Protein AF-A0A963WC33-F1 (afdb_monomer_lite)

Sequence (64 aa):
AVAGDIGAHAVKIGMLHSEAVVRTVAEAIDRHRLPHVVLDPVMVSATGAQLIEPPAVQALVAEL

Structure (mmCIF, N/CA/C/O backbone):
data_AF-A0A963WC33-F1
#
_entry.id   AF-A0A963WC33-F1
#
loop_
_atom_site.group_PDB
_atom_site.id
_atom_site.type_symbol
_atom_site.label_atom_id
_atom_site.label_alt_id
_atom_site.label_comp_id
_atom_site.label_asym_id
_atom_site.label_entity_id
_atom_site.label_seq_id
_atom_site.pdbx_PDB_ins_code
_atom_site.Cartn_x
_atom_site.Cartn_y
_atom_site.Cartn_z
_atom_site.occupancy
_atom_site.B_iso_or_equiv
_atom_site.auth_seq_id
_atom_site.auth_comp_id
_atom_site.auth_asym_id
_atom_site.auth_atom_id
_atom_site.pdbx_PDB_model_num
ATOM 1 N N . ALA A 1 1 ? 16.299 4.495 -4.242 1.00 67.00 1 ALA A N 1
ATOM 2 C CA . ALA A 1 1 ? 17.460 4.100 -3.423 1.00 67.00 1 ALA A CA 1
ATOM 3 C C . ALA A 1 1 ? 17.421 2.615 -3.050 1.00 67.00 1 ALA A C 1
ATOM 5 O O . ALA A 1 1 ? 18.395 1.962 -3.340 1.00 67.00 1 ALA A O 1
ATOM 6 N N . VAL A 1 2 ? 16.328 2.041 -2.517 1.00 85.69 2 VAL A N 1
ATOM 7 C CA . VAL A 1 2 ? 16.279 0.589 -2.188 1.00 85.69 2 VAL A CA 1
ATOM 8 C C . VAL A 1 2 ? 15.879 -0.288 -3.382 1.00 85.69 2 VAL A C 1
ATOM 10 O O . VAL A 1 2 ? 16.643 -1.150 -3.798 1.00 85.69 2 VAL A O 1
ATOM 13 N N . ALA A 1 3 ? 14.713 -0.038 -3.989 1.00 88.62 3 ALA A N 1
ATOM 14 C CA . ALA A 1 3 ? 14.191 -0.886 -5.070 1.00 88.62 3 ALA A CA 1
ATOM 15 C C . ALA A 1 3 ? 15.096 -0.948 -6.315 1.00 88.62 3 ALA A C 1
ATOM 17 O O . ALA A 1 3 ? 15.136 -1.968 -6.986 1.00 88.62 3 ALA A O 1
ATOM 18 N N . GLY A 1 4 ? 15.835 0.124 -6.616 1.00 87.06 4 GLY A N 1
ATOM 19 C CA . GLY A 1 4 ? 16.773 0.151 -7.746 1.00 87.06 4 GLY A CA 1
ATOM 20 C C . GLY A 1 4 ? 18.158 -0.434 -7.450 1.00 87.06 4 GLY A C 1
ATOM 21 O O . GLY A 1 4 ? 18.912 -0.642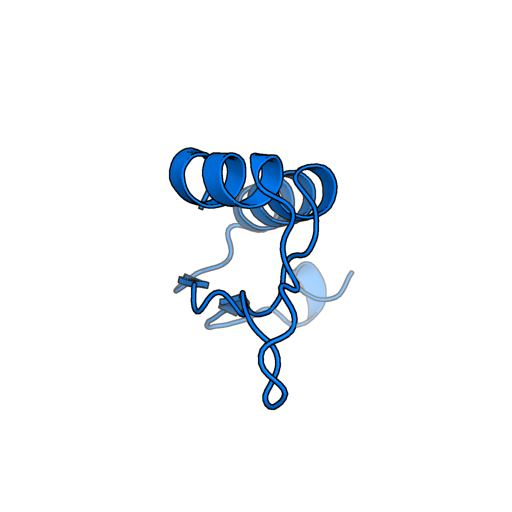 -8.388 1.00 87.06 4 GLY A O 1
ATOM 22 N N . ASP A 1 5 ? 18.493 -0.661 -6.178 1.00 92.44 5 ASP A N 1
ATOM 23 C CA . ASP A 1 5 ? 19.811 -1.154 -5.747 1.00 92.44 5 ASP A CA 1
ATOM 24 C C . ASP A 1 5 ? 19.740 -2.639 -5.360 1.00 92.44 5 ASP A C 1
ATOM 26 O O . ASP A 1 5 ? 20.513 -3.464 -5.832 1.00 92.44 5 ASP A O 1
ATOM 30 N N . ILE A 1 6 ? 18.729 -3.001 -4.565 1.00 92.56 6 ILE A N 1
ATOM 31 C CA . ILE A 1 6 ? 18.528 -4.364 -4.052 1.00 92.56 6 ILE A CA 1
ATOM 32 C C . ILE A 1 6 ? 17.515 -5.145 -4.905 1.00 92.56 6 ILE A C 1
ATOM 34 O O . ILE A 1 6 ? 17.605 -6.367 -5.020 1.00 92.56 6 ILE A O 1
ATOM 38 N N . GLY A 1 7 ? 16.553 -4.452 -5.520 1.00 89.81 7 GLY A N 1
ATOM 39 C CA . GLY A 1 7 ? 15.424 -5.085 -6.201 1.00 89.81 7 GLY A CA 1
ATOM 40 C C . GLY A 1 7 ? 14.367 -5.639 -5.240 1.00 89.81 7 GLY A C 1
ATOM 41 O O . GLY A 1 7 ? 14.533 -5.662 -4.020 1.00 89.81 7 GLY A O 1
ATOM 42 N N . ALA A 1 8 ? 13.246 -6.079 -5.805 1.00 93.50 8 ALA A N 1
ATOM 43 C CA . ALA A 1 8 ? 12.213 -6.831 -5.102 1.00 93.50 8 ALA A CA 1
ATOM 44 C C . ALA A 1 8 ? 11.548 -7.798 -6.085 1.00 93.50 8 ALA A C 1
ATOM 46 O O . ALA A 1 8 ? 11.139 -7.391 -7.170 1.00 93.50 8 ALA A O 1
ATOM 47 N N . HIS A 1 9 ? 11.438 -9.074 -5.711 1.00 95.00 9 HIS A N 1
ATOM 48 C CA . HIS A 1 9 ? 10.764 -10.075 -6.544 1.00 95.00 9 HIS A CA 1
ATOM 49 C C . HIS A 1 9 ? 9.238 -10.018 -6.419 1.00 95.00 9 HIS A C 1
ATOM 51 O O . HIS A 1 9 ? 8.544 -10.496 -7.302 1.00 95.00 9 HIS A O 1
ATOM 57 N N . ALA A 1 10 ? 8.716 -9.468 -5.326 1.00 96.50 10 ALA A N 1
ATOM 58 C CA . ALA A 1 10 ? 7.291 -9.269 -5.098 1.00 96.50 10 ALA A CA 1
ATOM 59 C C . ALA A 1 10 ? 7.092 -8.117 -4.114 1.00 96.50 10 ALA A C 1
ATOM 61 O O . ALA A 1 10 ? 7.988 -7.814 -3.317 1.00 96.50 10 ALA A O 1
ATOM 62 N N . VAL A 1 11 ? 5.911 -7.504 -4.141 1.00 96.50 11 VAL A N 1
ATOM 63 C CA . VAL A 1 11 ? 5.554 -6.405 -3.238 1.00 96.50 11 VAL A CA 1
ATOM 64 C C . VAL A 1 11 ? 4.199 -6.677 -2.613 1.00 96.50 11 VAL A C 1
ATOM 66 O O . VAL A 1 11 ? 3.232 -6.973 -3.304 1.00 96.50 11 VAL A O 1
ATOM 69 N N . LYS A 1 12 ? 4.119 -6.535 -1.293 1.00 97.56 12 LYS A N 1
ATOM 70 C CA . LYS A 1 12 ? 2.873 -6.585 -0.533 1.00 97.56 12 LYS A CA 1
ATOM 71 C C . LYS A 1 12 ? 2.530 -5.180 -0.065 1.00 97.56 12 LYS A C 1
ATOM 73 O O . LYS A 1 12 ? 3.323 -4.553 0.634 1.00 97.56 12 LYS A O 1
ATOM 78 N N . ILE A 1 13 ? 1.333 -4.720 -0.396 1.00 97.81 13 ILE A N 1
ATOM 79 C CA . ILE A 1 13 ? 0.801 -3.437 0.057 1.00 97.81 13 ILE A CA 1
ATOM 80 C C . ILE A 1 13 ? -0.169 -3.706 1.201 1.00 97.81 13 ILE A C 1
ATOM 82 O O . ILE A 1 13 ? -1.071 -4.535 1.074 1.00 97.81 13 ILE A O 1
ATOM 86 N N . GLY A 1 14 ? 0.082 -3.066 2.342 1.00 96.44 14 GLY A N 1
ATOM 87 C CA . GLY A 1 14 ? -0.724 -3.166 3.559 1.00 96.44 14 GLY A CA 1
ATOM 88 C C . GLY A 1 14 ? -1.593 -1.930 3.785 1.00 96.44 14 GLY A C 1
ATOM 89 O O . GLY A 1 14 ? -2.348 -1.512 2.915 1.00 96.44 14 GLY A O 1
ATOM 90 N N . MET A 1 15 ? -1.488 -1.351 4.981 1.00 96.19 15 MET A N 1
ATOM 91 C CA . MET A 1 15 ? -2.237 -0.157 5.376 1.00 96.19 15 MET A CA 1
ATOM 92 C C . MET A 1 15 ? -1.846 1.064 4.537 1.00 96.19 15 MET A C 1
ATOM 94 O O . MET A 1 15 ? -0.680 1.450 4.529 1.00 96.19 15 MET A O 1
ATOM 98 N N . LEU A 1 16 ? -2.833 1.707 3.909 1.00 97.00 16 LEU A N 1
ATOM 99 C CA . LEU A 1 16 ? -2.702 3.005 3.244 1.00 97.00 16 LEU A CA 1
ATOM 100 C C . LEU A 1 16 ? -3.839 3.901 3.744 1.00 97.00 16 LEU A C 1
ATOM 102 O O . LEU A 1 16 ? -5.001 3.645 3.449 1.00 97.00 16 LEU A O 1
ATOM 106 N N . HIS A 1 17 ? -3.518 4.903 4.563 1.00 94.50 17 HIS A N 1
ATOM 107 C CA . HIS A 1 17 ? -4.532 5.620 5.346 1.00 94.50 17 HIS A CA 1
ATOM 108 C C . HIS A 1 17 ? -5.253 6.742 4.574 1.00 94.50 17 HIS A C 1
ATOM 110 O O . HIS A 1 17 ? -6.409 7.029 4.876 1.00 94.50 17 HIS A O 1
ATOM 116 N N . SER A 1 18 ? -4.591 7.376 3.597 1.00 98.00 18 SER A N 1
ATOM 117 C CA . SER A 1 18 ? -5.101 8.537 2.849 1.00 98.00 18 SER A CA 1
ATOM 118 C C . SER A 1 18 ? -4.901 8.395 1.340 1.00 98.00 18 SER A C 1
ATOM 120 O O . SER A 1 18 ? -4.025 7.661 0.878 1.00 98.00 18 SER A O 1
ATOM 122 N N . GLU A 1 19 ? -5.685 9.146 0.562 1.00 98.25 19 GLU A N 1
ATOM 123 C CA . GLU A 1 19 ? -5.591 9.169 -0.905 1.00 98.25 19 GLU A CA 1
ATOM 124 C C . GLU A 1 19 ? -4.183 9.549 -1.387 1.00 98.25 19 GLU A C 1
ATOM 126 O O . GLU A 1 19 ? -3.649 8.926 -2.303 1.00 98.25 19 GLU A O 1
ATOM 131 N N . ALA A 1 20 ? -3.546 10.531 -0.743 1.00 98.38 20 ALA A N 1
ATOM 132 C CA . ALA A 1 20 ? -2.206 10.976 -1.120 1.00 98.38 20 ALA A CA 1
ATOM 133 C C . ALA A 1 20 ? -1.166 9.850 -0.999 1.00 98.38 20 ALA A C 1
ATOM 135 O O . ALA A 1 20 ? -0.291 9.708 -1.856 1.00 98.38 20 ALA A O 1
ATOM 136 N N . VAL A 1 21 ? -1.278 9.021 0.044 1.00 98.00 21 VAL A N 1
ATOM 137 C CA . VAL A 1 21 ? -0.390 7.870 0.241 1.00 98.00 21 VAL A CA 1
ATOM 138 C C . VAL A 1 21 ? -0.653 6.801 -0.817 1.00 98.00 21 VAL A C 1
ATOM 140 O O . VAL A 1 21 ? 0.304 6.271 -1.375 1.00 98.00 21 VAL A O 1
ATOM 143 N N . VAL A 1 22 ? -1.920 6.533 -1.150 1.00 98.50 22 VAL A N 1
ATOM 144 C CA . VAL A 1 22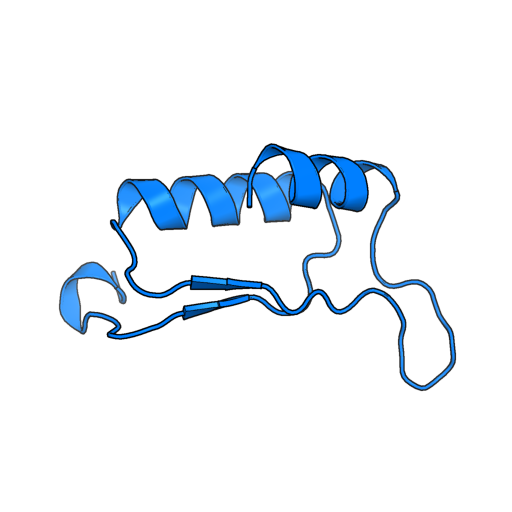 ? -2.281 5.590 -2.222 1.00 98.50 22 VAL A CA 1
ATOM 145 C C . VAL A 1 22 ? -1.662 6.004 -3.555 1.00 98.50 22 VAL A C 1
ATOM 147 O O . VAL A 1 22 ? -0.948 5.208 -4.160 1.00 98.50 22 VAL A O 1
ATOM 150 N N . ARG A 1 23 ? -1.846 7.264 -3.968 1.00 98.56 23 ARG A N 1
ATOM 151 C CA . ARG A 1 23 ? -1.280 7.788 -5.222 1.00 98.56 23 ARG 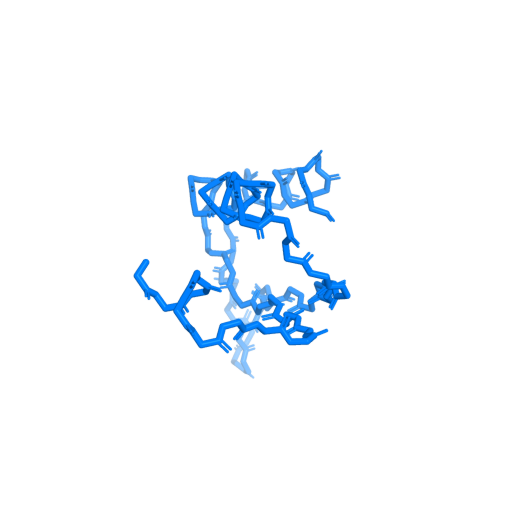A CA 1
ATOM 152 C C . ARG A 1 23 ? 0.244 7.721 -5.237 1.00 98.56 23 ARG A C 1
ATOM 154 O O . ARG A 1 23 ? 0.832 7.280 -6.215 1.00 98.56 23 ARG A O 1
ATOM 161 N N . THR A 1 24 ? 0.885 8.076 -4.123 1.00 98.06 24 THR A N 1
ATOM 162 C CA . THR A 1 24 ? 2.350 7.994 -3.999 1.00 98.06 24 THR A CA 1
ATOM 163 C C . THR A 1 24 ? 2.851 6.556 -4.166 1.00 98.06 24 THR A C 1
ATOM 165 O O . THR A 1 24 ? 3.888 6.326 -4.790 1.00 98.06 24 THR A O 1
ATOM 168 N N . VAL A 1 25 ? 2.132 5.577 -3.608 1.00 97.81 25 VAL A N 1
ATOM 169 C CA . VAL A 1 25 ? 2.475 4.157 -3.755 1.00 97.81 25 VAL A CA 1
ATOM 170 C C . VAL A 1 25 ? 2.251 3.678 -5.189 1.00 97.81 25 VAL A C 1
ATOM 172 O O . VAL A 1 25 ? 3.145 3.026 -5.726 1.00 97.81 25 VAL A O 1
ATOM 175 N N . ALA A 1 26 ? 1.133 4.040 -5.823 1.00 98.19 26 ALA A N 1
ATOM 176 C CA . ALA A 1 26 ? 0.857 3.719 -7.226 1.00 98.19 26 ALA A CA 1
ATOM 177 C C . ALA A 1 26 ? 1.961 4.257 -8.154 1.00 98.19 26 ALA A C 1
ATOM 179 O O . ALA A 1 26 ? 2.598 3.498 -8.884 1.00 98.19 26 ALA A O 1
ATOM 180 N N . GLU A 1 27 ? 2.311 5.540 -8.014 1.00 98.12 27 GLU A N 1
ATOM 181 C CA . GLU A 1 27 ? 3.405 6.156 -8.772 1.00 98.12 27 GLU A CA 1
ATOM 182 C C . GLU A 1 27 ? 4.749 5.447 -8.555 1.00 98.12 27 GLU A C 1
ATOM 184 O O . GLU A 1 27 ? 5.565 5.347 -9.475 1.00 98.12 27 GLU A O 1
ATOM 189 N N . ALA A 1 28 ? 5.022 4.976 -7.335 1.00 96.25 28 ALA A N 1
ATOM 190 C CA . ALA A 1 28 ? 6.256 4.265 -7.026 1.00 96.25 28 ALA A CA 1
ATOM 191 C C . ALA A 1 28 ? 6.303 2.876 -7.681 1.00 96.25 28 ALA A C 1
ATOM 193 O O . ALA A 1 28 ? 7.371 2.474 -8.153 1.00 96.25 28 ALA A O 1
ATOM 194 N N . ILE A 1 29 ? 5.175 2.161 -7.733 1.00 96.69 29 ILE A N 1
ATOM 195 C CA . ILE A 1 29 ? 5.057 0.866 -8.419 1.00 96.69 29 ILE A CA 1
ATOM 196 C C . ILE A 1 29 ? 5.391 1.031 -9.898 1.00 96.69 29 ILE A C 1
ATOM 198 O O . ILE A 1 29 ? 6.251 0.305 -10.403 1.00 96.69 29 ILE A O 1
ATOM 202 N N . ASP A 1 30 ? 4.809 2.036 -10.552 1.00 96.50 30 ASP A N 1
ATOM 203 C CA . ASP A 1 30 ? 5.050 2.322 -11.966 1.00 96.50 30 ASP A CA 1
ATOM 204 C C . ASP A 1 30 ? 6.489 2.766 -12.225 1.00 96.50 30 ASP A C 1
ATOM 206 O O . ASP A 1 30 ? 7.191 2.214 -13.080 1.00 96.50 30 ASP A O 1
ATOM 210 N N . ARG A 1 31 ? 6.973 3.739 -11.442 1.00 95.69 31 ARG A N 1
ATOM 211 C CA . ARG A 1 31 ? 8.328 4.295 -11.570 1.00 95.69 31 ARG A CA 1
ATOM 212 C C . ARG A 1 31 ? 9.402 3.224 -11.431 1.00 95.69 31 ARG A C 1
ATOM 214 O O . ARG A 1 31 ? 10.422 3.290 -12.117 1.00 95.69 31 ARG A O 1
ATOM 221 N N . HIS A 1 32 ? 9.201 2.269 -10.526 1.00 94.94 32 HIS A N 1
ATOM 222 C CA . HIS A 1 32 ? 10.168 1.211 -10.246 1.00 94.94 32 HIS A CA 1
ATOM 223 C C . HIS A 1 32 ? 9.854 -0.112 -10.949 1.00 94.94 32 HIS A C 1
ATOM 225 O O . HIS A 1 32 ? 10.649 -1.042 -10.824 1.00 94.94 32 HIS A O 1
ATOM 231 N N . ARG A 1 33 ? 8.751 -0.190 -11.709 1.00 94.88 33 ARG A N 1
ATOM 232 C CA . ARG A 1 33 ? 8.278 -1.401 -12.400 1.00 94.88 33 ARG A CA 1
ATOM 233 C C . ARG A 1 33 ? 8.264 -2.620 -11.475 1.00 94.88 33 ARG A C 1
ATOM 235 O O . ARG A 1 33 ? 8.809 -3.672 -11.812 1.00 94.88 33 ARG A O 1
ATOM 242 N N . LEU A 1 34 ? 7.702 -2.449 -10.279 1.00 95.69 34 LEU A N 1
ATOM 243 C CA . LEU A 1 34 ? 7.734 -3.482 -9.244 1.00 95.69 34 LEU A CA 1
ATOM 244 C C . LEU A 1 34 ? 6.907 -4.705 -9.688 1.00 95.69 34 LEU A C 1
ATOM 246 O O . LEU A 1 34 ? 5.726 -4.550 -10.002 1.00 95.69 34 LEU A O 1
ATOM 250 N N . PRO A 1 35 ? 7.490 -5.917 -9.732 1.00 95.06 35 PRO A N 1
ATOM 251 C CA . PRO A 1 35 ? 6.775 -7.108 -10.172 1.00 95.06 35 PRO A CA 1
ATOM 252 C C . PRO A 1 35 ? 5.913 -7.695 -9.046 1.00 95.06 35 PRO A C 1
ATOM 254 O O . PRO A 1 35 ? 6.192 -7.500 -7.863 1.00 95.06 35 PRO A O 1
ATOM 257 N N . HIS A 1 36 ? 4.895 -8.471 -9.430 1.00 97.25 36 HIS A N 1
ATOM 258 C CA . HIS A 1 36 ? 4.097 -9.313 -8.527 1.00 97.25 36 HIS A CA 1
ATOM 259 C C . HIS A 1 36 ? 3.566 -8.563 -7.290 1.00 97.25 36 HIS A C 1
ATOM 261 O O . HIS A 1 36 ? 3.885 -8.895 -6.145 1.00 97.25 36 HIS A O 1
ATOM 267 N N . VAL A 1 37 ? 2.759 -7.529 -7.540 1.00 97.31 37 VAL A N 1
ATOM 268 C CA . VAL A 1 37 ? 2.143 -6.706 -6.496 1.00 97.31 37 VAL A CA 1
ATOM 269 C C . VAL A 1 37 ? 0.895 -7.394 -5.937 1.00 97.31 37 VAL A C 1
ATOM 271 O O . VAL A 1 37 ? 0.010 -7.799 -6.685 1.00 97.31 37 VAL A O 1
ATOM 274 N N . VAL A 1 38 ? 0.820 -7.505 -4.612 1.00 98.12 38 VAL A N 1
ATOM 275 C CA . VAL A 1 38 ? -0.337 -8.007 -3.866 1.00 98.12 38 VAL A CA 1
ATOM 276 C C . VAL A 1 38 ? -0.865 -6.893 -2.972 1.00 98.12 38 VAL A C 1
ATOM 278 O O . VAL A 1 38 ? -0.194 -6.475 -2.024 1.00 98.12 38 VAL A O 1
ATOM 281 N N . LEU A 1 39 ? -2.084 -6.439 -3.244 1.00 97.12 39 LEU A N 1
ATOM 282 C CA . LEU A 1 39 ? -2.821 -5.531 -2.374 1.00 97.12 39 LEU A CA 1
ATOM 283 C C . LEU A 1 39 ? -3.592 -6.342 -1.323 1.00 97.12 39 LEU A C 1
ATOM 285 O O . LEU A 1 39 ? -4.457 -7.140 -1.665 1.00 97.12 39 LEU A O 1
ATOM 289 N N . ASP A 1 40 ? -3.292 -6.134 -0.040 1.00 96.69 40 ASP A N 1
ATOM 290 C CA . ASP A 1 40 ? -4.140 -6.606 1.066 1.00 96.69 40 ASP A CA 1
ATOM 291 C C . ASP A 1 40 ? -4.383 -5.416 2.010 1.00 96.69 40 ASP A C 1
ATOM 293 O O . ASP A 1 40 ? -3.513 -5.078 2.827 1.00 96.69 40 ASP A O 1
ATOM 297 N N . PRO A 1 41 ? -5.494 -4.687 1.777 1.00 94.31 41 PRO A N 1
ATOM 298 C CA . PRO A 1 41 ? -5.726 -3.377 2.354 1.00 94.31 41 PRO A CA 1
ATOM 299 C C . PRO A 1 41 ? -6.156 -3.506 3.813 1.00 94.31 41 PRO A C 1
ATOM 301 O O . PRO A 1 41 ? -7.192 -4.086 4.142 1.00 94.31 41 PRO A O 1
ATOM 304 N N . VAL A 1 42 ? -5.384 -2.891 4.706 1.00 95.25 42 VAL A N 1
ATOM 305 C CA . VAL A 1 42 ? -5.746 -2.816 6.125 1.00 95.25 42 VAL A CA 1
ATOM 306 C C . VAL A 1 42 ? -6.671 -1.621 6.329 1.00 95.25 42 VAL A C 1
ATOM 308 O O . VAL A 1 42 ? -6.224 -0.477 6.333 1.00 95.25 42 VAL A O 1
ATOM 311 N N . MET A 1 43 ? -7.965 -1.897 6.487 1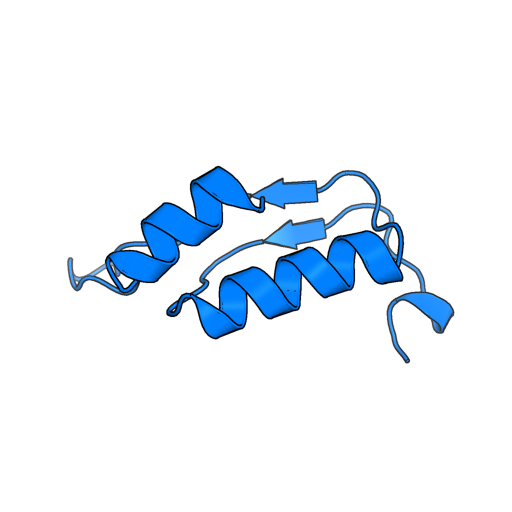.00 94.69 43 MET A N 1
ATOM 312 C CA . MET A 1 43 ? -9.007 -0.862 6.570 1.00 94.69 43 MET A CA 1
ATOM 313 C C . MET A 1 43 ? -9.571 -0.664 7.983 1.00 94.69 43 MET A C 1
ATOM 315 O O . MET A 1 43 ? -10.107 0.402 8.288 1.00 94.69 43 MET A O 1
ATOM 319 N N . VAL A 1 44 ? -9.455 -1.674 8.850 1.00 96.12 44 VAL A N 1
ATOM 320 C CA . VAL A 1 44 ? -10.044 -1.694 10.198 1.00 96.12 44 VAL A CA 1
ATOM 321 C C . VAL A 1 44 ? -9.032 -2.264 11.192 1.00 96.12 44 VAL A C 1
ATOM 323 O O . VAL A 1 44 ? -8.316 -3.214 10.877 1.00 96.12 44 VAL A O 1
ATOM 326 N N . SER A 1 45 ? -8.946 -1.680 12.388 1.00 95.56 45 SER A N 1
ATOM 327 C CA . SER A 1 45 ? -8.076 -2.176 13.457 1.00 95.56 45 SER A CA 1
ATOM 328 C C . SER A 1 45 ? -8.635 -3.447 14.103 1.00 95.56 45 SER A C 1
ATOM 330 O O . SER A 1 45 ? -9.826 -3.741 14.020 1.00 95.56 45 SER A O 1
ATOM 332 N N . ALA A 1 46 ? -7.799 -4.153 14.870 1.00 94.56 46 ALA A N 1
ATOM 333 C CA . ALA A 1 46 ? -8.251 -5.267 15.713 1.00 94.56 46 ALA A CA 1
ATOM 334 C C . ALA A 1 46 ? -9.330 -4.859 16.742 1.00 94.56 46 ALA A C 1
ATOM 336 O O . ALA A 1 46 ? -10.055 -5.709 17.249 1.00 94.56 46 ALA A O 1
ATOM 337 N N . THR A 1 47 ? -9.440 -3.561 17.044 1.00 96.12 47 THR A N 1
ATOM 338 C CA . THR A 1 47 ? -10.438 -2.978 17.952 1.00 96.12 47 THR A CA 1
ATOM 339 C C . THR A 1 47 ? -11.655 -2.389 17.226 1.00 96.12 47 THR A C 1
ATOM 341 O O . THR A 1 47 ? -12.512 -1.797 17.875 1.00 96.12 47 THR A O 1
ATOM 344 N N . GLY A 1 48 ? -11.752 -2.539 15.899 1.00 95.00 48 GLY A N 1
ATOM 345 C CA . GLY A 1 48 ? -12.890 -2.080 15.095 1.00 95.00 48 GLY A CA 1
ATOM 346 C C . GLY A 1 48 ? -12.821 -0.624 14.622 1.00 95.00 48 GLY A C 1
ATOM 347 O O . GLY A 1 48 ? -13.760 -0.149 13.989 1.00 95.00 48 GL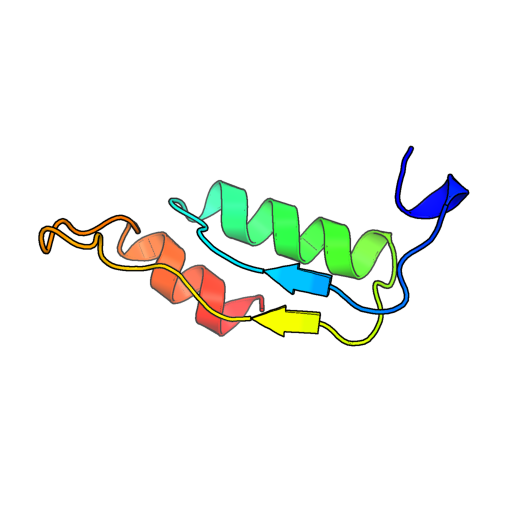Y A O 1
ATOM 348 N N . ALA A 1 49 ? -11.732 0.097 14.899 1.00 96.19 49 ALA A N 1
ATOM 349 C CA . ALA A 1 49 ? -11.567 1.472 14.437 1.00 96.19 49 ALA A CA 1
ATOM 350 C C . ALA A 1 49 ? -11.285 1.506 12.929 1.00 96.19 49 ALA A C 1
ATOM 352 O O . ALA A 1 49 ? -10.476 0.722 12.434 1.00 96.19 49 ALA A O 1
ATOM 353 N N . GLN A 1 50 ? -11.913 2.434 12.207 1.00 95.56 50 GLN A N 1
ATOM 354 C CA . GLN A 1 50 ? -11.614 2.672 10.796 1.00 95.56 50 GLN A CA 1
ATOM 355 C C . GLN A 1 50 ? -10.227 3.318 10.657 1.00 95.56 50 GLN A C 1
ATOM 357 O O . GLN A 1 50 ? -9.936 4.313 11.318 1.00 95.56 50 GLN A O 1
ATOM 362 N N . LEU A 1 51 ? -9.374 2.741 9.807 1.00 96.06 51 LEU A N 1
ATOM 363 C CA . LEU A 1 51 ? -7.971 3.146 9.617 1.00 96.06 51 LEU A CA 1
ATOM 364 C C . LEU A 1 51 ? -7.707 3.822 8.267 1.00 96.06 51 LEU A C 1
ATOM 366 O O . LEU A 1 51 ? -6.603 4.308 8.027 1.00 96.06 51 LEU A O 1
ATOM 370 N N . ILE A 1 52 ? -8.707 3.828 7.389 1.00 96.75 52 ILE A N 1
ATOM 371 C CA . ILE A 1 52 ? -8.619 4.365 6.035 1.00 96.75 52 ILE A CA 1
ATOM 372 C C . ILE A 1 52 ? -9.694 5.425 5.807 1.00 96.75 52 ILE A C 1
ATOM 374 O O . ILE A 1 52 ? -10.857 5.254 6.180 1.00 96.75 52 ILE A O 1
ATOM 378 N N . GLU A 1 53 ? -9.311 6.530 5.182 1.00 97.25 53 GLU A N 1
ATOM 379 C CA . GLU A 1 53 ? -10.239 7.591 4.804 1.00 97.25 53 GLU A CA 1
ATOM 380 C C . GLU A 1 53 ? -11.085 7.168 3.586 1.00 97.25 53 GLU A C 1
ATOM 382 O O . GLU A 1 53 ? -10.567 6.523 2.673 1.00 97.25 53 GLU A O 1
ATOM 387 N N . PRO A 1 54 ? -12.373 7.552 3.495 1.00 95.50 54 PRO A N 1
ATOM 388 C CA . PRO A 1 54 ? -13.213 7.184 2.350 1.00 95.50 54 PRO A CA 1
ATOM 389 C C . PRO A 1 54 ? -12.632 7.545 0.965 1.00 95.50 54 PRO A C 1
ATOM 391 O O . PRO A 1 54 ? -12.722 6.707 0.066 1.00 95.50 54 PRO A O 1
ATOM 394 N N . PRO A 1 55 ? -11.988 8.716 0.759 1.00 97.56 55 PRO A N 1
ATOM 395 C CA . PRO A 1 55 ? -11.318 9.025 -0.509 1.00 97.56 55 PRO A CA 1
ATOM 396 C C . PRO A 1 55 ? -10.167 8.068 -0.836 1.00 97.56 55 PRO A C 1
ATOM 398 O O . PRO A 1 55 ? -9.969 7.713 -1.995 1.00 97.56 55 PRO A O 1
ATOM 401 N N . ALA A 1 56 ? -9.447 7.583 0.179 1.00 97.44 56 ALA A N 1
ATOM 402 C CA . ALA A 1 56 ? -8.374 6.616 -0.015 1.00 97.44 56 ALA A CA 1
ATOM 403 C C . ALA A 1 56 ? -8.911 5.279 -0.538 1.00 97.44 56 ALA A C 1
ATOM 405 O O . ALA A 1 56 ? -8.281 4.675 -1.396 1.00 97.44 56 ALA A O 1
ATOM 406 N N . VAL A 1 57 ? -10.102 4.851 -0.102 1.00 96.88 57 VAL A N 1
ATOM 407 C CA . VAL A 1 57 ? -10.761 3.644 -0.635 1.00 96.88 57 VAL A CA 1
ATOM 408 C C . VAL A 1 57 ? -11.051 3.786 -2.130 1.00 96.88 57 VAL A C 1
ATOM 410 O O . VAL A 1 57 ? -10.824 2.847 -2.886 1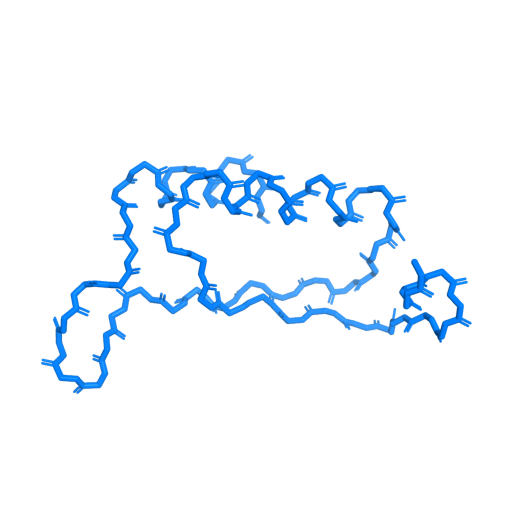.00 96.88 57 VAL A O 1
ATOM 413 N N . GLN A 1 58 ? -11.518 4.958 -2.574 1.00 97.75 58 GLN A N 1
ATOM 414 C CA . GLN A 1 58 ? -11.754 5.208 -4.001 1.00 97.75 58 GLN A CA 1
ATOM 415 C C . GLN A 1 58 ? -10.445 5.206 -4.793 1.00 97.75 58 GLN A C 1
ATOM 417 O O . GLN A 1 58 ? -10.369 4.593 -5.854 1.00 97.75 58 GLN A O 1
ATOM 422 N N . ALA A 1 59 ? -9.402 5.836 -4.248 1.00 98.00 59 ALA A N 1
ATOM 423 C CA . ALA A 1 59 ? -8.081 5.837 -4.860 1.00 98.00 59 ALA A CA 1
ATOM 424 C C . ALA A 1 59 ? -7.483 4.426 -4.957 1.00 98.00 59 ALA A C 1
ATOM 426 O O . ALA A 1 59 ? -6.872 4.114 -5.972 1.00 98.00 59 ALA A O 1
ATOM 427 N N . LEU A 1 60 ? -7.689 3.558 -3.953 1.00 97.50 60 LEU A N 1
ATOM 428 C CA . LEU A 1 60 ? -7.225 2.166 -4.001 1.00 97.50 60 LEU A CA 1
ATOM 429 C C . LEU A 1 60 ? -7.798 1.447 -5.223 1.00 97.50 60 LEU A C 1
ATOM 431 O O . LEU A 1 60 ? -7.045 0.840 -5.959 1.00 97.50 60 LEU A O 1
ATOM 435 N N . VAL A 1 61 ? -9.111 1.552 -5.453 1.00 96.69 61 VAL A N 1
ATOM 436 C CA . VAL A 1 61 ? -9.789 0.871 -6.572 1.00 96.69 61 VAL A CA 1
ATOM 437 C C . VAL A 1 61 ? -9.390 1.448 -7.935 1.00 96.69 61 VAL A C 1
ATOM 439 O O . VAL A 1 61 ? -9.413 0.734 -8.934 1.00 96.69 61 VAL A O 1
ATOM 442 N N . ALA A 1 62 ? -9.082 2.744 -7.994 1.00 97.56 62 ALA A N 1
ATOM 443 C CA . ALA A 1 62 ? -8.755 3.422 -9.244 1.00 97.56 62 ALA A CA 1
ATOM 444 C C . ALA A 1 62 ? -7.291 3.240 -9.675 1.00 97.56 62 ALA A C 1
ATOM 446 O O . ALA A 1 62 ? -7.021 3.230 -10.873 1.00 97.56 62 ALA A O 1
ATOM 447 N N . GLU A 1 63 ? -6.364 3.138 -8.718 1.00 97.25 63 GLU A N 1
ATOM 448 C CA . GLU A 1 63 ? -4.921 3.255 -8.970 1.00 97.25 63 GLU A CA 1
ATOM 449 C C . GLU A 1 63 ? -4.129 1.962 -8.699 1.00 97.25 63 GLU A C 1
ATOM 451 O O . GLU A 1 63 ? -3.005 1.850 -9.187 1.00 97.25 63 GLU A O 1
ATOM 456 N N . LEU A 1 64 ? -4.657 1.010 -7.909 1.00 93.50 64 LEU A N 1
ATOM 457 C CA . LEU A 1 64 ? -3.945 -0.201 -7.455 1.00 93.50 64 LEU A CA 1
ATOM 458 C C . LEU A 1 64 ? -4.710 -1.495 -7.766 1.00 93.50 64 LEU A C 1
ATOM 460 O O . LEU A 1 64 ? -4.020 -2.495 -8.070 1.00 93.50 64 LEU A O 1
#

Radius of gyration: 12.72 Å; chains: 1; bounding box: 33×21×30 Å

Secondary structure (DSSP, 8-state):
--TTTT--S-EEE----SHHHHHHHHHHHHHHT--SEEE----B-TTS-B-S-HHHHHHHHHH-

pLDDT: mean 95.43, std 4.4, range [67.0, 98.56]

Foldseek 3Di:
DPCVPPNDQAEEDEEDAELVSLVVVLVVCVVSVHPHYHYDYDQADPVGDGRHDPNNVVSNVVRD